Protein AF-A0AAV4D008-F1 (afdb_monomer_lite)

Radius of gyration: 33.1 Å; chains: 1; bounding box: 74×32×80 Å

Secondary structure (DSSP, 8-state):
-HHHHHHHHHHHHHHHHS-HHHHHHHHHHHHHHHHHHHHHHHHHHHHHHHHHHHHHHHHHHH-HHHHHHHHHS----S---S-HHHHHHHHHHHH--TTTTSPPPP-TT--PPPPPSSPP--SPP-

Foldseek 3Di:
DVVLVVVLVVLVVCLVVDDPVVNVVSVVVSVVSVVVVVVVVVVVVVVVVVVVVVVLVVVCVVPVVVSVCVVPDDPPPDDDPDDPVVVVVVCCVPPPDPCVVPDDPDPPPDDDDDDPPDPDDPDDDD

Structure (mmCIF, N/CA/C/O backbone):
data_AF-A0AAV4D008-F1
#
_entry.id   AF-A0AAV4D008-F1
#
loop_
_atom_site.group_PDB
_atom_site.id
_atom_site.type_symbol
_atom_site.label_atom_id
_atom_site.label_alt_id
_atom_site.label_comp_id
_atom_site.label_asym_id
_atom_site.label_entity_id
_atom_site.label_seq_id
_atom_site.pdbx_PDB_ins_code
_atom_site.Cartn_x
_atom_site.Cartn_y
_atom_site.Cartn_z
_atom_site.occupancy
_atom_site.B_iso_or_equiv
_atom_site.auth_seq_id
_atom_site.auth_comp_id
_atom_site.auth_asym_id
_atom_site.auth_atom_id
_atom_site.pdbx_PDB_model_num
ATOM 1 N N . MET A 1 1 ? 15.152 -6.439 -13.411 1.00 71.44 1 MET A N 1
ATOM 2 C CA . MET A 1 1 ? 14.769 -5.010 -13.509 1.00 71.44 1 MET A CA 1
ATOM 3 C C . MET A 1 1 ? 15.959 -4.083 -13.745 1.00 71.44 1 MET A C 1
ATOM 5 O O . MET A 1 1 ? 15.874 -3.201 -14.598 1.00 71.44 1 MET A O 1
ATOM 9 N N . ASP A 1 2 ? 17.084 -4.296 -13.058 1.00 81.94 2 ASP A N 1
ATOM 10 C CA . ASP A 1 2 ? 18.222 -3.361 -13.081 1.00 81.94 2 ASP A CA 1
ATOM 11 C C . ASP A 1 2 ? 18.924 -3.233 -14.433 1.00 81.94 2 ASP A C 1
ATOM 13 O O . ASP A 1 2 ? 19.395 -2.154 -14.791 1.00 81.94 2 ASP A O 1
ATOM 17 N N . THR A 1 3 ? 18.945 -4.301 -15.230 1.00 87.88 3 THR A N 1
ATOM 18 C CA . THR A 1 3 ? 19.497 -4.292 -16.592 1.00 87.88 3 THR A CA 1
ATOM 19 C C . THR A 1 3 ? 18.727 -3.340 -17.515 1.00 87.88 3 THR A C 1
ATOM 21 O O . THR A 1 3 ? 19.339 -2.492 -18.163 1.00 87.88 3 THR A O 1
ATOM 24 N N . LEU A 1 4 ? 17.388 -3.380 -17.492 1.00 87.94 4 LEU A N 1
ATOM 25 C CA . LEU A 1 4 ? 16.522 -2.470 -18.259 1.00 87.94 4 LEU A CA 1
ATOM 26 C C . LEU A 1 4 ? 16.659 -1.013 -17.795 1.00 87.94 4 LEU A C 1
ATOM 28 O O . LEU A 1 4 ? 16.655 -0.092 -18.613 1.00 87.94 4 LEU A O 1
ATOM 32 N N . LEU A 1 5 ? 16.813 -0.784 -16.486 1.00 89.12 5 LEU A N 1
ATOM 33 C CA . LEU A 1 5 ? 17.061 0.552 -15.936 1.00 89.12 5 LEU A CA 1
ATOM 34 C C . LEU A 1 5 ? 18.399 1.121 -16.412 1.00 89.12 5 LEU A C 1
ATOM 36 O O . LEU A 1 5 ? 18.448 2.276 -16.847 1.00 89.12 5 LEU A O 1
ATOM 40 N N . LYS A 1 6 ? 19.467 0.317 -16.367 1.00 93.25 6 LYS A N 1
ATOM 41 C CA . LYS A 1 6 ? 20.801 0.689 -16.857 1.00 93.25 6 LYS A CA 1
ATOM 42 C C . LYS A 1 6 ? 20.771 0.995 -18.359 1.00 93.25 6 LYS A C 1
ATOM 44 O O . LYS A 1 6 ? 21.237 2.061 -18.759 1.00 93.25 6 LYS A O 1
ATOM 49 N N . GLN A 1 7 ? 20.141 0.140 -19.167 1.00 91.75 7 GLN A N 1
ATOM 50 C CA . GLN A 1 7 ? 19.982 0.340 -20.615 1.00 91.75 7 GLN A CA 1
ATOM 51 C C . GLN A 1 7 ? 19.196 1.617 -20.942 1.00 91.75 7 GLN A C 1
ATOM 53 O O . GLN A 1 7 ? 19.671 2.453 -21.708 1.00 91.75 7 GLN A O 1
ATOM 58 N N . LYS A 1 8 ? 18.045 1.841 -20.293 1.00 92.94 8 LYS A N 1
ATOM 59 C CA . LYS A 1 8 ? 17.233 3.058 -20.473 1.00 92.94 8 LYS A CA 1
ATOM 60 C C . LYS A 1 8 ? 18.002 4.330 -20.100 1.00 92.94 8 LYS A C 1
ATOM 62 O O . LYS A 1 8 ? 17.870 5.351 -20.774 1.00 92.94 8 LYS A O 1
ATOM 67 N N . ARG A 1 9 ? 18.787 4.296 -19.014 1.00 92.94 9 ARG A N 1
ATOM 68 C CA . ARG A 1 9 ? 19.633 5.423 -18.580 1.00 92.94 9 ARG A CA 1
ATOM 69 C C . ARG A 1 9 ? 20.765 5.688 -19.575 1.00 92.94 9 ARG A C 1
ATOM 71 O O . ARG A 1 9 ? 20.998 6.850 -19.890 1.00 92.94 9 ARG A O 1
ATOM 78 N N . LYS A 1 10 ? 21.424 4.641 -20.085 1.00 93.50 10 LYS A N 1
ATOM 79 C CA . LYS A 1 10 ? 22.483 4.748 -21.103 1.00 93.50 10 LYS A CA 1
ATOM 80 C C . LYS A 1 10 ? 21.947 5.357 -22.401 1.00 93.50 10 LYS A C 1
ATOM 82 O O . LYS A 1 10 ? 22.496 6.352 -22.857 1.00 93.50 10 LYS A O 1
ATOM 87 N N . LEU A 1 11 ? 20.815 4.863 -22.904 1.00 91.44 11 LEU A N 1
ATOM 88 C CA . LEU A 1 11 ? 20.145 5.414 -24.090 1.00 91.44 11 LEU A CA 1
ATOM 89 C C . LEU A 1 11 ? 19.725 6.871 -23.902 1.00 91.44 11 LEU A C 1
ATOM 91 O O . LEU A 1 11 ? 19.939 7.689 -24.784 1.00 91.44 11 LEU A O 1
ATOM 95 N N . LYS A 1 12 ? 19.207 7.238 -22.722 1.00 91.62 12 LYS A N 1
ATOM 96 C CA . LYS A 1 12 ? 18.878 8.642 -22.427 1.00 91.62 12 LYS A CA 1
ATOM 97 C C . LYS A 1 12 ? 20.112 9.552 -22.465 1.00 91.62 12 LYS A C 1
ATOM 99 O O . LYS A 1 12 ? 19.973 10.720 -22.800 1.00 91.62 12 LYS A O 1
ATOM 104 N N . LYS A 1 13 ? 21.293 9.046 -22.091 1.00 92.88 13 LYS A N 1
ATOM 105 C CA . LYS A 1 13 ? 22.553 9.791 -22.218 1.00 92.88 13 LYS A CA 1
ATOM 106 C C . LYS A 1 13 ? 22.974 9.907 -23.684 1.00 92.88 13 LYS A C 1
ATOM 108 O O . LYS A 1 13 ? 23.288 11.006 -24.102 1.00 92.88 13 LYS A O 1
ATOM 113 N N . GLN A 1 14 ? 22.896 8.819 -24.452 1.00 90.38 14 GLN A N 1
ATOM 114 C CA . GLN A 1 14 ? 23.239 8.803 -25.881 1.00 90.38 14 GLN A CA 1
ATOM 115 C C . GLN A 1 14 ? 22.346 9.731 -26.714 1.00 90.38 14 GLN A C 1
ATOM 117 O O . GLN A 1 14 ? 22.853 10.457 -27.552 1.00 90.38 14 GLN A O 1
ATOM 122 N N . ILE A 1 15 ? 21.041 9.795 -26.424 1.00 91.62 15 ILE A N 1
ATOM 123 C CA . ILE A 1 15 ? 20.111 10.725 -27.093 1.00 91.62 15 ILE A CA 1
ATOM 124 C C . ILE A 1 15 ? 20.535 12.191 -26.913 1.00 91.62 15 ILE A C 1
ATOM 126 O O . ILE A 1 15 ? 20.281 13.003 -27.790 1.00 91.62 15 ILE A O 1
ATOM 130 N N . LYS A 1 16 ? 21.172 12.547 -25.788 1.00 89.56 16 LYS A N 1
ATOM 131 C CA . LYS A 1 16 ? 21.612 13.929 -25.539 1.00 89.56 16 LYS A CA 1
ATOM 132 C C . LYS A 1 16 ? 22.836 14.336 -26.360 1.00 89.56 16 LYS A C 1
ATOM 134 O O . LYS A 1 16 ? 23.059 15.528 -26.514 1.00 89.56 16 LYS A O 1
ATOM 139 N N . THR A 1 17 ? 23.636 13.372 -26.807 1.00 91.06 17 THR A N 1
ATOM 140 C CA . THR A 1 17 ? 24.884 13.601 -27.549 1.00 91.06 17 THR A CA 1
ATOM 141 C C . THR A 1 17 ? 24.793 13.233 -29.030 1.00 91.06 17 THR A C 1
ATOM 143 O O . THR A 1 17 ? 25.723 13.535 -29.767 1.00 91.06 17 THR A O 1
ATOM 146 N N . ALA A 1 18 ? 23.720 12.569 -29.462 1.00 85.06 18 ALA A N 1
ATOM 147 C CA . ALA A 1 18 ? 23.552 12.092 -30.833 1.00 85.06 18 ALA A CA 1
ATOM 148 C C . ALA A 1 18 ? 23.126 13.203 -31.810 1.00 85.06 18 ALA A C 1
ATOM 150 O O . ALA A 1 18 ? 22.518 14.199 -31.412 1.00 85.06 18 ALA A O 1
ATOM 151 N N . CYS A 1 19 ? 23.415 12.997 -33.098 1.00 83.25 19 CYS A N 1
ATOM 152 C CA . CYS A 1 19 ? 22.996 13.894 -34.177 1.00 83.25 19 CYS A CA 1
ATOM 153 C C . CYS A 1 19 ? 21.474 13.815 -34.419 1.00 83.25 19 CYS A C 1
ATOM 155 O O . CYS A 1 19 ? 20.838 12.812 -34.092 1.00 83.25 19 CYS A O 1
ATOM 157 N N . SER A 1 20 ? 20.886 14.857 -35.019 1.00 79.19 20 SER A N 1
ATOM 158 C CA . SER A 1 20 ? 19.434 15.000 -35.236 1.00 79.19 20 SER A CA 1
ATOM 159 C C . SER A 1 20 ? 18.782 13.753 -35.857 1.00 79.19 20 SER A C 1
ATOM 161 O O . SER A 1 20 ? 17.756 13.281 -35.369 1.00 79.19 20 SER A O 1
ATOM 163 N N . GLU A 1 21 ? 19.413 13.141 -36.859 1.00 78.88 21 GLU A N 1
ATOM 164 C CA . GLU A 1 21 ? 18.881 11.956 -37.547 1.00 78.88 21 GLU A CA 1
ATOM 165 C C . GLU A 1 21 ? 18.899 10.694 -36.667 1.00 78.88 21 GLU A C 1
ATOM 167 O O . GLU A 1 21 ? 17.910 9.962 -36.583 1.00 78.88 21 GLU A O 1
ATOM 172 N N . GLU A 1 22 ? 19.983 10.476 -35.921 1.00 85.44 22 GLU A N 1
ATOM 173 C CA . GLU A 1 22 ? 20.141 9.336 -35.010 1.00 85.44 22 GLU A CA 1
ATOM 174 C C . GLU A 1 22 ? 19.229 9.446 -33.780 1.00 85.44 22 GLU A C 1
ATOM 176 O O . GLU A 1 22 ? 18.772 8.434 -33.233 1.00 85.44 22 GLU A O 1
ATOM 181 N N . THR A 1 23 ? 18.921 10.674 -33.343 1.00 88.62 23 THR A N 1
ATOM 182 C CA . THR A 1 23 ? 18.082 10.910 -32.159 1.00 88.62 23 THR A CA 1
ATOM 183 C C . THR A 1 23 ? 16.697 10.290 -32.307 1.00 88.62 23 THR A C 1
ATOM 185 O O . THR A 1 23 ? 16.186 9.703 -31.349 1.00 88.62 23 THR A O 1
ATOM 188 N N . ASN A 1 24 ? 16.114 10.341 -33.508 1.00 89.12 24 ASN A N 1
ATOM 189 C CA . ASN A 1 24 ? 14.796 9.781 -33.787 1.00 89.12 24 ASN A CA 1
ATOM 190 C C . ASN A 1 24 ? 14.786 8.257 -33.601 1.00 89.12 24 ASN A C 1
ATOM 192 O O . ASN A 1 24 ? 13.919 7.727 -32.900 1.00 89.12 24 ASN A O 1
ATOM 196 N N . GLY A 1 25 ? 15.791 7.555 -34.133 1.00 90.00 25 GLY A N 1
ATOM 197 C CA . GLY A 1 25 ? 15.944 6.108 -33.950 1.00 90.00 25 GLY A CA 1
ATOM 198 C C . GLY A 1 25 ? 16.167 5.726 -32.484 1.00 90.00 25 GLY A C 1
ATOM 199 O O . GLY A 1 25 ? 15.496 4.838 -31.945 1.00 90.00 25 GLY A O 1
ATOM 200 N N . LEU A 1 26 ? 17.042 6.456 -31.786 1.00 92.50 26 LEU A N 1
ATOM 201 C CA . LEU A 1 26 ? 17.312 6.229 -30.363 1.00 92.50 26 LEU A CA 1
ATOM 202 C C . LEU A 1 26 ? 16.077 6.485 -29.483 1.00 92.50 26 LEU A C 1
ATOM 204 O O . LEU A 1 26 ? 15.852 5.762 -28.506 1.00 92.50 26 LEU A O 1
ATOM 208 N N . LEU A 1 27 ? 15.243 7.473 -29.825 1.00 92.56 27 LEU A N 1
ATOM 209 C CA . LEU A 1 27 ? 13.988 7.762 -29.127 1.00 92.56 27 LEU A CA 1
ATOM 210 C C . LEU A 1 27 ? 12.980 6.618 -29.253 1.00 92.56 27 LEU A C 1
ATOM 212 O O . LEU A 1 27 ? 12.322 6.287 -28.261 1.00 92.56 27 LEU A O 1
ATOM 216 N N . VAL A 1 28 ? 12.866 5.992 -30.428 1.00 94.38 28 VAL A N 1
ATOM 217 C CA . VAL A 1 28 ? 11.989 4.826 -30.635 1.00 94.38 28 VAL A CA 1
ATOM 218 C C . VAL A 1 28 ? 12.413 3.675 -29.722 1.00 94.38 28 VAL A C 1
ATOM 220 O O . VAL A 1 28 ? 11.595 3.166 -28.949 1.00 94.38 28 VAL A O 1
ATOM 223 N N . ILE A 1 29 ? 13.704 3.334 -29.718 1.00 94.44 29 ILE A N 1
ATOM 224 C CA . ILE A 1 29 ? 14.260 2.266 -28.871 1.00 94.44 29 ILE A CA 1
ATOM 225 C C . ILE A 1 29 ? 14.056 2.594 -27.384 1.00 94.44 29 ILE A C 1
ATOM 227 O O . ILE A 1 29 ? 13.639 1.750 -26.582 1.00 94.44 29 ILE A O 1
ATOM 231 N N . TRP A 1 30 ? 14.292 3.847 -26.991 1.00 94.25 30 TRP A N 1
ATOM 232 C CA . TRP A 1 30 ? 14.090 4.288 -25.615 1.00 94.25 30 TRP A CA 1
ATOM 233 C C . TRP A 1 30 ? 12.625 4.185 -25.173 1.00 94.25 30 TRP A C 1
ATOM 235 O O . TRP A 1 30 ? 12.353 3.744 -24.050 1.00 94.25 30 TRP A O 1
ATOM 245 N N . ARG A 1 31 ? 11.670 4.549 -26.040 1.00 95.06 31 ARG A N 1
ATOM 246 C CA . ARG A 1 31 ? 10.228 4.420 -25.767 1.00 95.06 31 ARG A CA 1
ATOM 247 C C . ARG A 1 31 ? 9.827 2.960 -25.579 1.00 95.06 31 ARG A C 1
ATOM 249 O O . ARG A 1 31 ? 9.130 2.663 -24.608 1.00 95.06 31 ARG A O 1
ATOM 256 N N . GLN A 1 32 ? 10.315 2.052 -26.423 1.00 95.25 32 GLN A N 1
ATOM 257 C CA . GLN A 1 32 ? 10.066 0.612 -26.286 1.00 95.25 32 GLN A CA 1
ATOM 258 C C . GLN A 1 32 ? 10.590 0.071 -24.947 1.00 95.25 32 GLN A C 1
ATOM 260 O O . GLN A 1 32 ? 9.856 -0.581 -24.199 1.00 95.25 32 GLN A O 1
ATOM 265 N N . LEU A 1 33 ? 11.828 0.414 -24.574 1.00 94.31 33 LEU A N 1
ATOM 266 C CA . LEU A 1 33 ? 12.399 0.022 -23.280 1.00 94.31 33 LEU A CA 1
ATOM 267 C C . LEU A 1 33 ? 11.636 0.622 -22.094 1.00 94.31 33 LEU A C 1
ATOM 269 O O . LEU A 1 33 ? 11.423 -0.056 -21.086 1.00 94.31 33 LEU A O 1
ATOM 273 N N . LYS A 1 34 ? 11.194 1.882 -22.198 1.00 94.31 34 LYS A N 1
ATOM 274 C CA . LYS A 1 34 ? 10.354 2.529 -21.180 1.00 94.31 34 LYS A CA 1
ATOM 275 C C . LYS A 1 34 ? 9.024 1.792 -21.017 1.00 94.31 34 LYS A C 1
ATOM 277 O O . LYS A 1 34 ? 8.626 1.551 -19.876 1.00 94.31 34 LYS A O 1
ATOM 282 N N . ALA A 1 35 ? 8.365 1.431 -22.116 1.00 95.50 35 ALA A N 1
ATOM 283 C CA . ALA A 1 35 ? 7.103 0.699 -22.099 1.00 95.50 35 ALA A CA 1
ATOM 284 C C . ALA A 1 35 ? 7.270 -0.676 -21.439 1.00 95.50 35 ALA A C 1
ATOM 286 O O . ALA A 1 35 ? 6.539 -0.993 -20.500 1.00 95.50 35 ALA A O 1
ATOM 287 N N . ARG A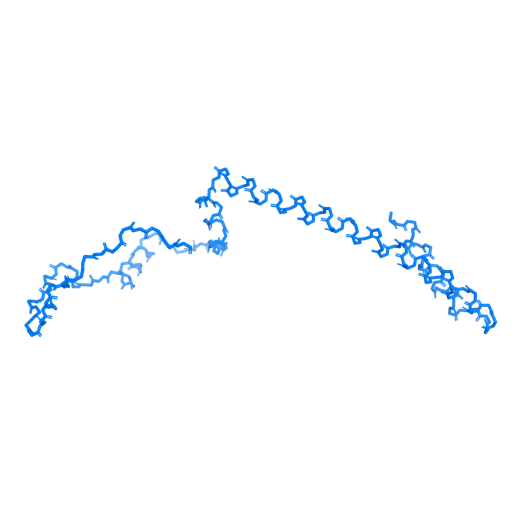 1 36 ? 8.301 -1.437 -21.834 1.00 94.81 36 ARG A N 1
ATOM 288 C CA . ARG A 1 36 ? 8.621 -2.747 -21.243 1.00 94.81 36 ARG A CA 1
ATOM 289 C C . ARG A 1 36 ? 8.901 -2.651 -19.744 1.00 94.81 36 ARG A C 1
ATOM 291 O O . ARG A 1 36 ? 8.335 -3.409 -18.962 1.00 94.81 36 ARG A O 1
ATOM 298 N N . HIS A 1 37 ? 9.727 -1.689 -19.331 1.00 94.69 37 HIS A N 1
ATOM 299 C CA . HIS A 1 37 ?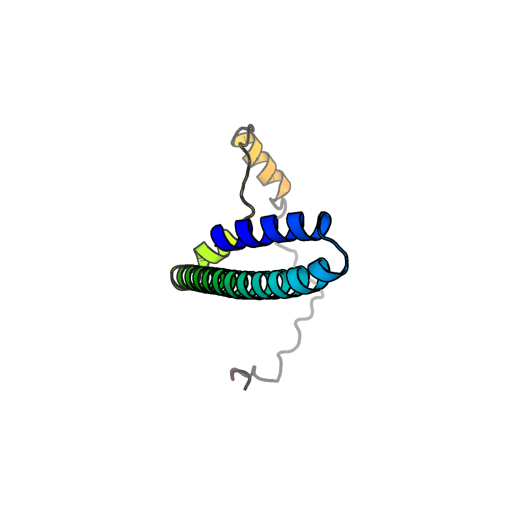 10.003 -1.447 -17.916 1.00 94.69 37 HIS A CA 1
ATOM 300 C C . HIS A 1 37 ? 8.724 -1.090 -17.144 1.00 94.69 37 HIS A C 1
ATOM 302 O O . HIS A 1 37 ? 8.474 -1.639 -16.078 1.00 94.69 37 HIS A O 1
ATOM 308 N N . SER A 1 38 ? 7.902 -0.178 -17.671 1.00 94.19 38 SER A N 1
ATOM 309 C CA . SER A 1 38 ? 6.654 0.239 -17.022 1.00 94.19 38 SER A CA 1
ATOM 310 C C . SER A 1 38 ? 5.655 -0.910 -16.886 1.00 94.19 38 SER A C 1
ATOM 312 O O . SER A 1 38 ? 5.027 -1.044 -15.837 1.00 94.19 38 SER A O 1
ATOM 314 N N . ALA A 1 39 ? 5.509 -1.748 -17.914 1.00 95.75 39 ALA A N 1
ATOM 315 C CA . ALA A 1 39 ? 4.662 -2.934 -17.856 1.00 95.75 39 ALA A CA 1
ATOM 316 C C . ALA A 1 39 ? 5.122 -3.890 -16.745 1.00 95.75 39 ALA A C 1
ATOM 318 O O . ALA A 1 39 ? 4.307 -4.304 -15.922 1.00 95.75 39 ALA A O 1
ATOM 319 N N . LEU A 1 40 ? 6.430 -4.158 -16.660 1.00 95.12 40 LEU A N 1
ATOM 320 C CA . LEU A 1 40 ? 6.975 -5.051 -15.639 1.00 95.12 40 LEU A CA 1
ATOM 321 C C . LEU A 1 40 ? 6.825 -4.471 -14.225 1.00 95.12 40 LEU A C 1
ATOM 323 O O . LEU A 1 40 ? 6.348 -5.167 -13.335 1.00 95.12 40 LEU A O 1
ATOM 327 N N . SER A 1 41 ? 7.128 -3.181 -14.027 1.00 93.12 41 SER A N 1
ATOM 328 C CA . SER A 1 41 ? 6.932 -2.511 -12.732 1.00 93.12 41 SER A CA 1
ATOM 329 C C . SER A 1 41 ? 5.476 -2.565 -12.283 1.00 93.12 41 SER A C 1
ATOM 331 O O . SER A 1 41 ? 5.202 -2.854 -11.124 1.00 93.12 41 SER A O 1
ATOM 333 N N . ARG A 1 42 ? 4.527 -2.304 -13.193 1.00 96.62 42 ARG A N 1
ATOM 334 C CA . ARG A 1 42 ? 3.095 -2.370 -12.873 1.00 96.62 42 ARG A CA 1
ATOM 335 C C . ARG A 1 42 ? 2.679 -3.780 -12.471 1.00 96.62 42 ARG A C 1
ATOM 337 O O . ARG A 1 42 ? 1.976 -3.925 -11.476 1.00 96.62 42 ARG A O 1
ATOM 344 N N . ALA A 1 43 ? 3.142 -4.800 -13.191 1.00 97.00 43 ALA A N 1
ATOM 345 C CA . ALA A 1 43 ? 2.864 -6.193 -12.856 1.00 97.00 43 ALA A CA 1
ATOM 346 C C . ALA A 1 43 ? 3.432 -6.578 -11.477 1.00 97.00 43 ALA A C 1
ATOM 348 O O . ALA A 1 43 ? 2.732 -7.186 -10.669 1.00 97.00 43 ALA A O 1
ATOM 349 N N . GLU A 1 44 ? 4.668 -6.181 -11.168 1.00 96.31 44 GLU A N 1
ATOM 350 C CA . GLU A 1 44 ? 5.283 -6.411 -9.855 1.00 96.31 44 GLU A CA 1
ATOM 351 C C . GLU A 1 44 ? 4.531 -5.688 -8.730 1.00 96.31 44 GLU A C 1
ATOM 353 O O . GLU A 1 44 ? 4.208 -6.297 -7.708 1.00 96.31 44 GLU A O 1
ATOM 358 N N . SER A 1 45 ? 4.205 -4.407 -8.915 1.00 96.31 45 SER A N 1
ATOM 359 C CA . SER A 1 45 ? 3.432 -3.628 -7.945 1.00 96.31 45 SER A CA 1
ATOM 360 C C . SER A 1 45 ? 2.037 -4.206 -7.727 1.00 96.31 45 SER A C 1
ATOM 362 O O . SER A 1 45 ? 1.588 -4.280 -6.584 1.00 96.31 45 SER A O 1
ATOM 364 N N . ALA A 1 46 ? 1.369 -4.666 -8.788 1.00 97.69 46 ALA A N 1
ATOM 365 C CA . ALA A 1 46 ? 0.080 -5.341 -8.683 1.00 97.69 46 ALA A CA 1
ATOM 366 C C . ALA A 1 46 ? 0.201 -6.620 -7.846 1.00 97.69 46 ALA A C 1
ATOM 368 O O . ALA A 1 46 ? -0.543 -6.786 -6.882 1.00 97.69 46 ALA A O 1
ATOM 369 N N . ARG A 1 47 ? 1.192 -7.479 -8.128 1.00 97.44 47 ARG A N 1
ATOM 370 C CA . ARG A 1 47 ? 1.454 -8.696 -7.336 1.00 97.44 47 ARG A CA 1
ATOM 371 C C . ARG A 1 47 ? 1.706 -8.379 -5.863 1.00 97.44 47 ARG A C 1
ATOM 373 O O . ARG A 1 47 ? 1.108 -9.009 -4.993 1.00 97.44 47 ARG A O 1
ATOM 380 N N . LYS A 1 48 ? 2.534 -7.369 -5.571 1.00 97.50 48 LYS A N 1
ATOM 381 C CA . LYS A 1 48 ? 2.790 -6.909 -4.195 1.00 97.50 48 LYS A CA 1
ATOM 382 C C . LYS A 1 48 ? 1.508 -6.429 -3.516 1.00 97.50 48 LYS A C 1
ATOM 384 O O . LYS A 1 48 ? 1.235 -6.842 -2.393 1.00 97.50 48 LYS A O 1
ATOM 389 N N . LYS A 1 49 ? 0.693 -5.622 -4.201 1.00 97.62 49 LYS A N 1
ATOM 390 C CA . LYS A 1 49 ? -0.586 -5.121 -3.678 1.00 97.62 49 LYS A CA 1
ATOM 391 C C . LYS A 1 49 ? -1.573 -6.259 -3.405 1.00 97.62 49 LYS A C 1
ATOM 393 O O . LYS A 1 49 ? -2.197 -6.266 -2.349 1.00 97.62 49 LYS A O 1
ATOM 398 N N . HIS A 1 50 ? -1.681 -7.236 -4.307 1.00 97.88 50 HIS A N 1
ATOM 399 C CA . HIS A 1 50 ? -2.520 -8.421 -4.105 1.00 97.88 50 HIS A CA 1
ATOM 400 C C . HIS A 1 50 ? -2.052 -9.255 -2.911 1.00 97.88 50 HIS A C 1
ATOM 402 O O . HIS A 1 50 ? -2.870 -9.610 -2.068 1.00 97.88 50 HIS A O 1
ATOM 408 N N . SER A 1 51 ? -0.745 -9.505 -2.789 1.00 98.00 51 SER A N 1
ATOM 409 C CA . SER A 1 51 ? -0.183 -10.223 -1.641 1.00 98.00 51 SER A CA 1
ATOM 410 C C . SER A 1 51 ? -0.440 -9.486 -0.324 1.00 98.00 51 SER A C 1
ATOM 412 O O . SER A 1 51 ? -0.899 -10.095 0.636 1.00 98.00 51 SER A O 1
ATOM 414 N N . GLN A 1 52 ? -0.224 -8.169 -0.280 1.00 96.94 52 GLN A N 1
ATOM 415 C CA . GLN A 1 52 ? -0.507 -7.359 0.909 1.00 96.94 52 GLN A CA 1
ATOM 416 C C . GLN A 1 52 ? -1.994 -7.347 1.264 1.00 96.94 52 GLN A C 1
ATOM 418 O O . GLN A 1 52 ? -2.334 -7.448 2.439 1.00 96.94 52 GLN A O 1
ATOM 423 N N . LYS A 1 53 ? -2.882 -7.243 0.267 1.00 97.12 53 LYS A N 1
ATOM 424 C CA . LYS A 1 53 ? -4.330 -7.323 0.484 1.00 97.12 53 LYS A CA 1
ATOM 425 C C . LYS A 1 53 ? -4.707 -8.672 1.091 1.00 97.12 53 LYS A C 1
ATOM 427 O O . LYS A 1 53 ? -5.397 -8.685 2.101 1.00 97.12 53 LYS A O 1
ATOM 432 N N . ARG A 1 54 ? -4.209 -9.771 0.516 1.00 97.38 54 ARG A N 1
ATOM 433 C CA . ARG A 1 54 ? -4.462 -11.126 1.015 1.00 97.38 54 ARG A CA 1
ATOM 434 C C . ARG A 1 54 ? -3.984 -11.288 2.458 1.00 97.38 54 ARG A C 1
ATOM 436 O O . ARG A 1 54 ? -4.774 -11.694 3.294 1.00 97.38 54 ARG A O 1
ATOM 443 N N . LYS A 1 55 ? -2.757 -10.860 2.772 1.00 96.25 55 LYS A N 1
ATOM 444 C CA . LYS A 1 55 ? -2.233 -10.879 4.149 1.00 96.25 55 LYS A CA 1
ATOM 445 C C . LYS A 1 55 ? -3.109 -10.083 5.116 1.00 96.25 55 LYS A C 1
ATOM 447 O O . LYS A 1 55 ? -3.429 -10.570 6.186 1.00 96.25 55 LYS A O 1
ATOM 452 N N . LYS A 1 56 ? -3.535 -8.872 4.737 1.00 94.56 56 LYS A N 1
ATOM 453 C CA . LYS A 1 56 ? -4.439 -8.058 5.569 1.00 94.56 56 LYS A CA 1
ATOM 454 C C . LYS A 1 56 ? -5.787 -8.743 5.796 1.00 94.56 56 LYS A C 1
ATOM 456 O O . LYS A 1 56 ? -6.304 -8.683 6.902 1.00 94.56 56 LYS A O 1
ATOM 461 N N . GLN A 1 57 ? -6.340 -9.385 4.767 1.00 96.38 57 GLN A N 1
ATOM 462 C CA . GLN A 1 57 ? -7.577 -10.158 4.884 1.00 96.38 57 GLN A CA 1
ATOM 463 C C . GLN A 1 57 ? -7.396 -11.367 5.804 1.00 96.38 57 GLN A C 1
ATOM 465 O O . GLN A 1 57 ? -8.228 -11.575 6.674 1.00 96.38 57 GLN A O 1
ATOM 470 N N . GLU A 1 58 ? -6.303 -12.116 5.658 1.00 96.94 58 GLU A N 1
ATOM 471 C CA . GLU A 1 58 ? -5.965 -13.245 6.534 1.00 96.94 58 GLU A CA 1
ATOM 472 C C . GLU A 1 58 ? -5.810 -12.789 7.995 1.00 96.94 58 GLU A C 1
ATOM 474 O O . GLU A 1 58 ? -6.387 -13.410 8.881 1.00 96.94 58 GLU A O 1
ATOM 479 N N . CYS A 1 59 ? -5.128 -11.665 8.252 1.00 95.31 59 CYS A N 1
ATOM 480 C CA . CYS A 1 59 ? -5.027 -11.090 9.598 1.00 95.31 59 CYS A CA 1
ATOM 481 C C . CYS A 1 59 ? -6.394 -10.690 10.172 1.00 95.31 59 CYS A C 1
ATOM 483 O O . CYS A 1 59 ? -6.663 -10.963 11.335 1.00 95.31 59 CYS A O 1
ATOM 485 N N . PHE A 1 60 ? -7.253 -10.057 9.369 1.00 95.88 60 PHE A N 1
ATOM 486 C CA . PHE A 1 60 ? -8.589 -9.656 9.812 1.00 95.88 60 PHE A CA 1
ATOM 487 C C . PHE A 1 60 ? -9.503 -10.855 10.088 1.00 95.88 60 PHE A C 1
ATOM 489 O O . PHE A 1 60 ? -10.235 -10.844 11.069 1.00 95.88 60 PHE A O 1
ATOM 496 N N . ILE A 1 61 ? -9.471 -11.883 9.235 1.00 96.31 61 ILE A N 1
ATOM 497 C CA . ILE A 1 61 ? -10.286 -13.093 9.412 1.00 96.31 61 ILE A CA 1
ATOM 498 C C . ILE A 1 61 ? -9.799 -13.903 10.622 1.00 96.31 61 ILE A C 1
ATOM 500 O O . ILE A 1 61 ? -10.624 -14.469 11.331 1.00 96.31 61 ILE A O 1
ATOM 504 N N . GLY A 1 62 ? -8.483 -13.958 10.858 1.00 96.69 62 GLY A N 1
ATOM 505 C CA . GLY A 1 62 ? -7.903 -14.672 11.996 1.00 96.69 62 GLY A CA 1
ATOM 506 C C . GLY A 1 62 ? -8.240 -14.035 13.346 1.00 96.69 62 GLY A C 1
ATOM 507 O O . GLY A 1 62 ? -8.674 -14.738 14.252 1.00 96.69 62 GLY A O 1
ATOM 508 N N . ASP A 1 63 ? -8.066 -12.716 13.473 1.00 95.38 63 ASP A N 1
ATOM 509 C CA . ASP A 1 63 ? -8.471 -11.960 14.664 1.00 95.38 63 ASP A CA 1
ATOM 510 C C . ASP A 1 63 ? -8.958 -10.548 14.276 1.00 95.38 63 ASP A C 1
ATOM 512 O O . ASP A 1 63 ? -8.155 -9.613 14.122 1.00 95.38 63 ASP A O 1
ATOM 516 N N . PRO A 1 64 ? -10.281 -10.354 14.123 1.00 95.62 64 PRO A N 1
ATOM 517 C CA . PRO A 1 64 ? -10.832 -9.076 13.688 1.00 95.62 64 PRO A CA 1
ATOM 518 C C . PRO A 1 64 ? -10.658 -7.979 14.742 1.00 95.62 64 PRO A C 1
ATOM 520 O O . PRO A 1 64 ? -10.495 -6.810 14.382 1.00 95.62 64 PRO A O 1
ATOM 523 N N . PHE A 1 65 ? -10.652 -8.327 16.032 1.00 92.88 65 PHE A N 1
ATOM 524 C CA . PHE A 1 65 ? -10.536 -7.355 17.118 1.00 92.88 65 PHE A CA 1
ATOM 525 C C . PHE A 1 65 ? -9.103 -6.860 17.264 1.00 92.88 65 PHE A C 1
ATOM 527 O O . PHE A 1 65 ? -8.885 -5.653 17.382 1.00 92.88 65 PHE A O 1
ATOM 534 N N . GLN A 1 66 ? -8.115 -7.754 17.197 1.00 91.31 66 GLN A N 1
ATOM 535 C CA . GLN A 1 66 ? -6.709 -7.357 17.182 1.00 91.31 66 GLN A CA 1
ATOM 536 C C . GLN A 1 66 ? -6.381 -6.544 15.926 1.00 91.31 66 GLN A C 1
ATOM 538 O O . GLN A 1 66 ? -5.692 -5.526 16.026 1.00 91.31 66 GLN A O 1
ATOM 543 N N . PHE A 1 67 ? -6.906 -6.935 14.762 1.00 92.50 67 PHE A N 1
ATOM 544 C CA . PHE A 1 67 ? -6.733 -6.173 13.526 1.00 92.50 67 PHE A CA 1
ATOM 545 C C . PHE A 1 67 ? -7.338 -4.768 13.631 1.00 92.50 67 PHE A C 1
ATOM 547 O O . PHE A 1 67 ? -6.672 -3.784 13.307 1.00 92.50 67 PHE A O 1
ATOM 554 N N . ALA A 1 68 ? -8.575 -4.647 14.125 1.00 91.25 68 ALA A N 1
ATOM 555 C CA . ALA A 1 68 ? -9.219 -3.353 14.349 1.00 91.25 68 ALA A CA 1
ATOM 556 C C . ALA A 1 68 ? -8.444 -2.515 15.375 1.00 91.25 68 ALA A C 1
ATOM 558 O O . ALA A 1 68 ? -8.200 -1.330 15.156 1.00 91.25 68 ALA A O 1
ATOM 559 N N . ARG A 1 69 ? -7.976 -3.138 16.461 1.00 90.06 69 ARG A N 1
ATOM 560 C CA . ARG A 1 69 ? -7.140 -2.482 17.466 1.00 90.06 69 ARG A CA 1
ATOM 561 C C . ARG A 1 69 ? -5.862 -1.921 16.843 1.00 90.06 69 ARG A C 1
ATOM 563 O O . ARG A 1 69 ? -5.539 -0.776 17.118 1.00 90.06 69 ARG A O 1
ATOM 570 N N . GLN A 1 70 ? -5.177 -2.665 15.976 1.00 87.56 70 GLN A N 1
ATOM 571 C CA . GLN A 1 70 ? -4.011 -2.160 15.238 1.00 87.56 70 GLN A CA 1
ATOM 572 C C . GLN A 1 70 ? -4.363 -1.046 14.241 1.00 87.56 70 GLN A C 1
ATOM 574 O O . GLN A 1 70 ? -3.550 -0.152 14.027 1.00 87.56 70 GLN A O 1
ATOM 579 N N . LEU A 1 71 ? -5.545 -1.097 13.619 1.00 88.75 71 LEU A N 1
ATOM 580 C CA . LEU A 1 71 ? -5.984 -0.102 12.638 1.00 88.75 71 LEU A CA 1
ATOM 581 C C . LEU A 1 71 ? -6.298 1.254 13.283 1.00 88.75 71 LEU A C 1
ATOM 583 O O . LEU A 1 71 ? -5.976 2.292 12.708 1.00 88.75 71 LEU A O 1
ATOM 587 N N . PHE A 1 72 ? -6.941 1.237 14.453 1.00 85.56 72 PHE A N 1
ATOM 588 C CA . PHE A 1 72 ? -7.440 2.437 15.127 1.00 85.56 72 PHE A CA 1
ATOM 589 C C . PHE A 1 72 ? -6.550 2.928 16.267 1.00 85.56 72 PHE A C 1
ATOM 591 O O . PHE A 1 72 ? -6.635 4.100 16.633 1.00 85.56 72 PHE A O 1
ATOM 598 N N . GLN A 1 73 ? -5.695 2.079 16.847 1.00 80.25 73 GLN A N 1
ATOM 599 C CA . GLN A 1 73 ? -4.726 2.573 17.818 1.00 80.25 73 GLN A CA 1
ATOM 600 C C . GLN A 1 73 ? -3.684 3.414 17.094 1.00 80.25 73 GLN A C 1
ATOM 602 O O . GLN A 1 73 ? -2.885 2.908 16.308 1.00 80.25 73 GLN A O 1
ATOM 607 N N . GLN A 1 74 ? -3.657 4.707 17.422 1.00 68.69 74 GLN A N 1
ATOM 608 C CA . GLN A 1 74 ? -2.454 5.491 17.202 1.00 68.69 74 GLN A CA 1
ATOM 609 C C . GLN A 1 74 ? -1.294 4.765 17.896 1.00 68.69 74 GLN A C 1
ATOM 611 O O . GLN A 1 74 ? -1.455 4.331 19.045 1.00 68.69 74 GLN A O 1
ATOM 616 N N . PRO A 1 75 ? -0.141 4.595 17.227 1.00 68.50 75 PRO A N 1
ATOM 617 C CA . PRO A 1 75 ? 1.035 4.074 17.896 1.00 68.50 75 PRO A CA 1
ATOM 618 C C . PRO A 1 75 ? 1.302 4.978 19.098 1.00 68.50 75 PRO A C 1
ATOM 620 O O . PRO A 1 75 ? 1.539 6.173 18.937 1.00 68.50 75 PRO A O 1
ATOM 623 N N . LYS A 1 76 ? 1.209 4.420 20.310 1.00 69.38 76 LYS A N 1
ATOM 624 C CA . LYS A 1 76 ? 1.583 5.128 21.534 1.00 69.38 76 LYS A CA 1
ATOM 625 C C . LYS A 1 76 ? 3.101 5.276 21.514 1.00 69.38 76 LYS A C 1
ATOM 627 O O . LYS A 1 76 ? 3.820 4.423 22.020 1.00 69.38 76 LYS A O 1
ATOM 632 N N . SER A 1 77 ? 3.591 6.297 20.823 1.00 67.75 77 SER A N 1
ATOM 633 C CA . SER A 1 77 ? 5.004 6.643 20.803 1.00 67.75 77 SER A CA 1
ATOM 634 C C . SER A 1 77 ? 5.286 7.587 21.963 1.00 67.75 77 SER A C 1
ATOM 636 O O . SER A 1 77 ? 4.736 8.685 22.002 1.00 67.75 77 SER A O 1
ATOM 638 N N . GLY A 1 78 ? 6.137 7.163 22.893 1.00 75.56 78 GLY A N 1
ATOM 639 C CA . GLY A 1 78 ? 6.613 8.001 23.989 1.00 75.56 78 GLY A CA 1
ATOM 640 C C . GLY A 1 78 ? 6.813 7.212 25.275 1.00 75.56 78 GLY A C 1
ATOM 641 O O . GLY A 1 78 ? 6.022 6.330 25.605 1.00 75.56 78 GLY A O 1
ATOM 642 N N . THR A 1 79 ? 7.872 7.551 26.002 1.00 78.56 79 THR A N 1
ATOM 643 C CA . THR A 1 79 ? 8.053 7.129 27.390 1.00 78.56 79 THR A CA 1
ATOM 644 C C . THR A 1 79 ? 7.424 8.203 28.263 1.00 78.56 79 THR A C 1
ATOM 646 O O . THR A 1 79 ? 7.816 9.367 28.183 1.00 78.56 79 THR A O 1
ATOM 649 N N . LEU A 1 80 ? 6.419 7.837 29.056 1.00 81.25 80 LEU A N 1
ATOM 650 C CA . LEU A 1 80 ? 5.848 8.755 30.032 1.00 81.25 80 LEU A CA 1
ATOM 651 C C . LEU A 1 80 ? 6.860 8.900 31.178 1.00 81.25 80 LEU A C 1
ATOM 653 O O . LEU A 1 80 ? 7.206 7.907 31.806 1.00 81.25 80 LEU A O 1
ATOM 657 N N . ILE A 1 81 ? 7.364 10.114 31.403 1.00 88.44 81 ILE A N 1
ATOM 658 C CA . ILE A 1 81 ? 8.330 10.412 32.483 1.00 88.44 81 ILE A CA 1
ATOM 659 C C . ILE A 1 81 ? 7.608 10.598 33.833 1.00 88.44 81 ILE A C 1
ATOM 661 O O . ILE A 1 81 ? 8.235 10.620 34.881 1.00 88.44 81 ILE A O 1
ATOM 665 N N . VAL A 1 82 ? 6.282 10.727 33.800 1.00 88.56 8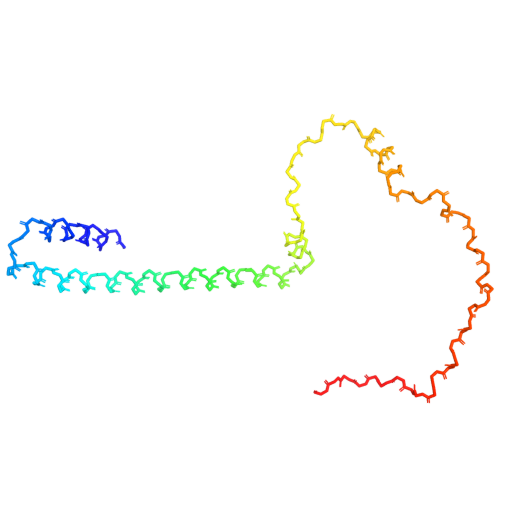2 VAL A N 1
ATOM 666 C CA . VAL A 1 82 ? 5.433 11.023 34.956 1.00 88.56 82 VAL A CA 1
ATOM 667 C C . VAL A 1 82 ? 5.179 9.764 35.785 1.00 88.56 82 VAL A C 1
ATOM 669 O O . VAL A 1 82 ? 4.920 8.693 35.226 1.00 88.56 82 VAL A O 1
ATOM 672 N N . ASP A 1 83 ? 5.196 9.916 37.108 1.00 91.69 83 ASP A N 1
ATOM 673 C CA . ASP A 1 83 ? 4.886 8.842 38.046 1.00 91.69 83 ASP A CA 1
ATOM 674 C C . ASP A 1 83 ? 3.422 8.395 37.945 1.00 91.69 83 ASP A C 1
ATOM 676 O O . ASP A 1 83 ? 2.510 9.149 37.590 1.00 91.69 83 ASP A O 1
ATOM 680 N N . ARG A 1 84 ? 3.173 7.128 38.284 1.00 90.00 84 ARG A N 1
ATOM 681 C CA . ARG A 1 84 ? 1.842 6.517 38.167 1.00 90.00 84 ARG A CA 1
ATOM 682 C C . ARG A 1 84 ? 0.774 7.272 38.962 1.00 90.00 84 ARG A C 1
ATOM 684 O O . ARG A 1 84 ? -0.344 7.424 38.480 1.00 90.00 84 ARG A O 1
ATOM 691 N N . GLU A 1 85 ? 1.112 7.726 40.162 1.00 92.88 85 GLU A N 1
ATOM 692 C CA . GLU A 1 85 ? 0.178 8.414 41.059 1.00 92.88 85 GLU A CA 1
ATOM 693 C C . GLU A 1 85 ? -0.266 9.767 40.485 1.00 92.88 85 GLU A C 1
ATOM 695 O O . GLU A 1 85 ? -1.455 10.101 40.487 1.00 92.88 85 GLU A O 1
ATOM 700 N N . GLU A 1 86 ? 0.671 10.517 39.907 1.00 92.12 86 GLU A N 1
ATOM 701 C CA . GLU A 1 86 ? 0.397 11.794 39.246 1.00 92.12 86 GLU A CA 1
ATOM 702 C C . GLU A 1 86 ? -0.456 11.595 37.979 1.00 92.12 86 GLU A C 1
ATOM 704 O O . GLU A 1 86 ? -1.401 12.345 37.717 1.00 92.12 86 GLU A O 1
ATOM 709 N N . LEU A 1 87 ? -0.217 10.516 37.230 1.00 92.31 87 LEU A N 1
ATOM 710 C CA . LEU A 1 87 ? -1.062 10.159 36.091 1.00 92.31 87 LEU A CA 1
ATOM 711 C C . LEU A 1 87 ? -2.488 9.778 36.521 1.00 92.31 87 LEU A C 1
ATOM 713 O O . LEU A 1 87 ? -3.459 10.229 35.911 1.00 92.31 87 LEU A O 1
ATOM 717 N N . GLU A 1 88 ? -2.636 8.938 37.547 1.00 92.75 88 GLU A N 1
ATOM 718 C CA . GLU A 1 88 ? -3.949 8.486 38.019 1.00 92.75 88 GLU A CA 1
ATOM 719 C C . GLU A 1 88 ? -4.776 9.641 38.595 1.00 92.75 88 GLU A C 1
ATOM 721 O O . GLU A 1 88 ? -5.979 9.724 38.337 1.00 92.75 88 GLU A O 1
ATOM 726 N N . THR A 1 89 ? -4.147 10.567 39.322 1.00 93.25 89 THR A N 1
ATOM 727 C CA . THR A 1 89 ? -4.814 11.781 39.817 1.00 93.25 89 THR A CA 1
ATOM 728 C C . THR A 1 89 ? -5.254 12.692 38.674 1.00 93.25 89 THR A C 1
ATOM 730 O O . THR A 1 89 ? -6.400 13.149 38.676 1.00 93.25 89 THR A O 1
ATOM 733 N N . HIS A 1 90 ? -4.413 12.895 37.654 1.00 92.56 90 HIS A N 1
ATOM 734 C CA . HIS A 1 90 ? -4.794 13.645 36.457 1.00 92.56 90 HIS A CA 1
ATOM 735 C C . HIS A 1 90 ? -5.969 12.989 35.719 1.00 92.56 90 HIS A C 1
ATOM 737 O O . HIS A 1 90 ? -6.941 13.665 35.391 1.00 92.56 90 HIS A O 1
ATOM 743 N N . LEU A 1 91 ? -5.926 11.674 35.489 1.00 92.62 91 LEU A N 1
ATOM 744 C CA . LEU A 1 91 ? -7.011 10.951 34.817 1.00 92.62 91 LEU A CA 1
ATOM 745 C C . LEU A 1 91 ? -8.321 11.038 35.594 1.00 92.62 91 LEU A C 1
ATOM 747 O O . LEU A 1 91 ? -9.364 11.305 34.996 1.00 92.62 91 LEU A O 1
ATOM 751 N N . LYS A 1 92 ? -8.267 10.856 36.919 1.00 89.88 92 LYS A N 1
ATOM 752 C CA . LYS A 1 92 ? -9.441 11.015 37.778 1.00 89.88 92 LYS A CA 1
ATOM 753 C C . LYS A 1 92 ? -10.000 12.428 37.672 1.00 89.88 92 LYS A C 1
ATOM 755 O O . LYS A 1 92 ? -11.199 12.567 37.486 1.00 89.88 92 LYS A O 1
ATOM 760 N N . LYS A 1 93 ? -9.157 13.458 37.716 1.00 90.69 93 LYS A N 1
ATOM 761 C CA . LYS A 1 93 ? -9.593 14.853 37.584 1.00 90.69 93 LYS A CA 1
ATOM 762 C C . LYS A 1 93 ? -10.217 15.157 36.217 1.00 90.69 93 LYS A C 1
ATOM 764 O O . LYS A 1 93 ? -11.198 15.886 36.155 1.00 90.69 93 LYS A O 1
ATOM 769 N N . THR A 1 94 ? -9.635 14.643 35.136 1.00 93.38 94 THR A N 1
ATOM 770 C CA . THR A 1 94 ? -10.033 14.990 33.763 1.00 93.38 94 THR A CA 1
ATOM 771 C C . THR A 1 94 ? -11.265 14.221 33.289 1.00 93.38 94 THR A C 1
ATOM 773 O O . THR A 1 94 ? -12.077 14.777 32.556 1.00 93.38 94 THR A O 1
ATOM 776 N N . TYR A 1 95 ? -11.403 12.949 33.679 1.00 90.62 95 TYR A N 1
ATOM 777 C CA . TYR A 1 95 ? -12.428 12.048 33.135 1.00 90.62 95 TYR A CA 1
ATOM 778 C C . TYR A 1 95 ? -13.408 11.494 34.172 1.00 90.62 95 TYR A C 1
ATOM 780 O O . TYR A 1 95 ? -14.328 10.775 33.784 1.00 90.62 95 TYR A O 1
ATOM 788 N N . SER A 1 96 ? -13.239 11.779 35.469 1.00 88.12 96 SER A N 1
ATOM 789 C CA . SER A 1 96 ? -14.280 11.417 36.439 1.00 88.12 96 SER A CA 1
ATOM 790 C C . 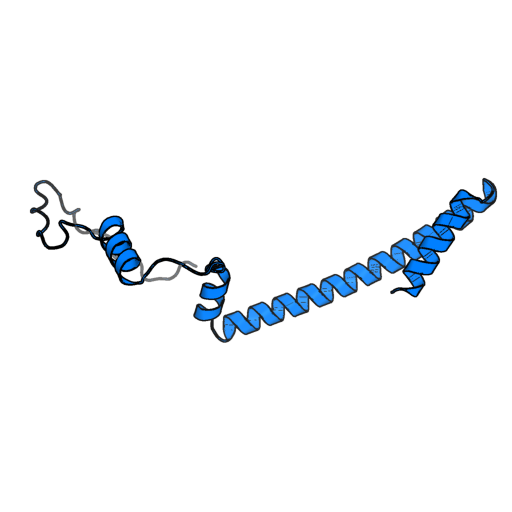SER A 1 96 ? -15.370 12.467 36.442 1.00 88.12 96 SER A C 1
ATOM 792 O O . SER A 1 96 ? -15.104 13.666 36.464 1.00 88.12 96 SER A O 1
ATOM 794 N N . ASP A 1 97 ? -16.601 11.985 36.484 1.00 87.25 97 ASP A N 1
ATOM 795 C CA . ASP A 1 97 ? -17.758 12.806 36.776 1.00 87.25 97 ASP A CA 1
ATOM 796 C C . ASP A 1 97 ? -17.886 12.967 38.308 1.00 87.25 97 ASP A C 1
ATOM 798 O O . ASP A 1 97 ? -18.068 11.961 39.006 1.00 87.25 97 ASP A O 1
ATOM 802 N N . PRO A 1 98 ? -17.759 14.192 38.858 1.00 83.31 98 PRO A N 1
ATOM 803 C CA . PRO A 1 98 ? -17.859 14.437 40.295 1.00 83.31 98 PRO A CA 1
ATOM 804 C C . PRO A 1 98 ? -19.266 14.197 40.856 1.00 83.31 98 PRO A C 1
ATOM 806 O O . PRO A 1 98 ? -19.401 14.000 42.061 1.00 83.31 98 PRO A O 1
ATOM 809 N N . ILE A 1 99 ? -20.302 14.198 40.012 1.00 86.19 99 ILE A N 1
ATOM 810 C CA . ILE A 1 99 ? -21.700 14.007 40.419 1.00 86.19 99 ILE A CA 1
ATOM 811 C C . ILE A 1 99 ? -22.236 12.622 40.038 1.00 86.19 99 ILE A C 1
ATOM 813 O O . ILE A 1 99 ? -23.430 12.371 40.148 1.00 86.19 99 ILE A O 1
ATOM 817 N N . ARG A 1 100 ? -21.351 11.687 39.665 1.00 83.88 100 ARG A N 1
ATOM 818 C CA . ARG A 1 100 ? -21.710 10.324 39.241 1.00 83.88 100 ARG A CA 1
ATOM 819 C C . ARG A 1 100 ? -22.568 9.555 40.250 1.00 83.88 100 ARG A C 1
ATOM 821 O O . ARG A 1 100 ? -23.381 8.730 39.846 1.00 83.88 100 ARG A O 1
ATOM 828 N N . GLU A 1 101 ? -22.331 9.760 41.545 1.00 86.75 101 GLU A N 1
ATOM 829 C CA . GLU A 1 101 ? -23.072 9.076 42.616 1.00 86.75 101 GLU A CA 1
ATOM 830 C C . GLU A 1 101 ? -24.345 9.813 43.037 1.00 86.75 101 GLU A C 1
ATOM 832 O O . GLU A 1 101 ? -25.126 9.281 43.823 1.00 86.75 101 GLU A O 1
ATOM 837 N N . ILE A 1 102 ? -24.579 11.017 42.510 1.00 87.75 102 ILE A N 1
ATOM 838 C CA . ILE A 1 102 ? -25.811 11.756 42.756 1.00 87.75 102 ILE A CA 1
ATOM 839 C C . ILE A 1 102 ? -26.865 11.203 41.793 1.00 87.75 102 ILE A C 1
ATOM 841 O O . ILE A 1 102 ? -26.667 11.256 40.575 1.00 87.75 102 ILE A O 1
ATOM 845 N N . PRO A 1 103 ? -27.979 10.653 42.306 1.0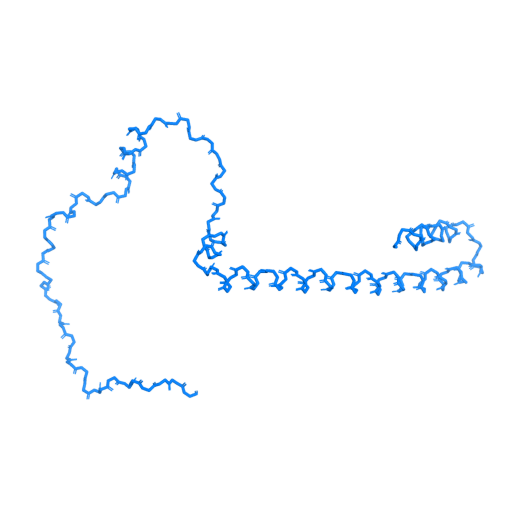0 86.25 103 PRO A N 1
ATOM 846 C CA . PRO A 1 103 ? -29.081 10.238 41.457 1.00 86.25 103 PRO A CA 1
ATOM 847 C C . PRO A 1 103 ? -29.551 11.421 40.611 1.00 86.25 103 PRO A C 1
ATOM 849 O O . PRO A 1 103 ? -29.740 12.520 41.130 1.00 86.25 103 PRO A O 1
ATOM 852 N N . LEU A 1 104 ? -29.732 11.193 39.309 1.00 82.44 104 LEU A N 1
ATOM 853 C CA . LEU A 1 104 ? -30.341 12.190 38.433 1.00 82.44 104 LEU A CA 1
ATOM 854 C C . LEU A 1 104 ? -31.723 12.550 38.982 1.00 82.44 104 LEU A C 1
ATOM 856 O O . LEU A 1 104 ? -32.472 11.660 39.391 1.00 82.44 104 LEU A O 1
ATOM 860 N N . GLU A 1 105 ? -32.057 13.841 38.983 1.00 81.56 105 GLU A N 1
ATOM 861 C CA . GLU A 1 105 ? -33.398 14.263 39.376 1.00 81.56 105 GLU A CA 1
ATOM 862 C C . GLU A 1 105 ? -34.449 13.642 38.453 1.00 81.56 105 GLU A C 1
ATOM 864 O O . GLU A 1 105 ? -34.199 13.395 37.266 1.00 81.56 105 GLU A O 1
ATOM 869 N N . GLU A 1 106 ? -35.639 13.386 39.004 1.00 79.12 106 GLU A N 1
ATOM 870 C CA . GLU A 1 106 ? -36.775 12.958 38.199 1.00 79.12 106 GLU A CA 1
ATOM 871 C C . GLU A 1 106 ? -36.991 13.971 37.078 1.00 79.12 106 GLU A C 1
ATOM 873 O O . GLU A 1 106 ? -37.152 15.171 37.305 1.00 79.12 106 GLU A O 1
ATOM 878 N N . THR A 1 107 ? -36.976 13.477 35.842 1.00 77.12 107 THR A N 1
ATOM 879 C CA . THR A 1 107 ? -37.153 14.286 34.641 1.00 77.12 107 THR A CA 1
ATOM 880 C C . THR A 1 107 ? -38.598 14.775 34.554 1.00 77.12 107 THR A C 1
ATOM 882 O O . THR A 1 107 ? -39.423 14.227 33.817 1.00 77.12 107 THR A O 1
ATOM 885 N N . THR A 1 108 ? -38.926 15.791 35.344 1.00 75.56 108 THR A N 1
ATOM 886 C CA . THR A 1 108 ? -40.234 16.436 35.350 1.00 75.56 108 THR A CA 1
ATOM 887 C C . THR A 1 108 ? -40.460 17.102 33.990 1.00 75.56 108 THR A C 1
ATOM 889 O O . THR A 1 108 ? -39.654 17.895 33.513 1.00 75.56 108 THR A O 1
ATOM 892 N N . GLY A 1 109 ? -41.537 16.713 33.303 1.00 73.38 109 GLY A N 1
ATOM 893 C CA . GLY A 1 109 ? -41.884 17.236 31.976 1.00 73.38 109 GLY A CA 1
ATOM 894 C C . GLY A 1 109 ? -41.399 1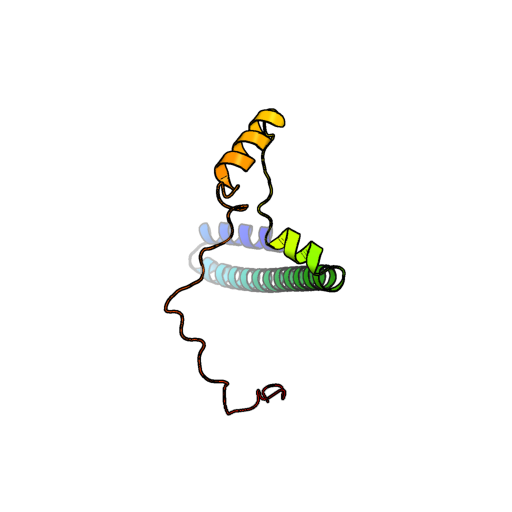6.413 30.776 1.00 73.38 109 GLY A C 1
ATOM 895 O O . GLY A 1 109 ? -41.759 16.753 29.648 1.00 73.38 109 GLY A O 1
ATOM 896 N N . LEU A 1 110 ? -40.659 15.310 30.968 1.00 76.50 110 LEU A N 1
ATOM 897 C CA . LEU A 1 110 ? -40.450 14.352 29.878 1.00 76.50 110 LEU A CA 1
ATOM 898 C C . LEU A 1 110 ? -41.733 13.554 29.635 1.00 76.50 110 LEU A C 1
ATOM 900 O O . LEU A 1 110 ? -42.137 12.711 30.433 1.00 76.50 110 LEU A O 1
ATOM 904 N N . VAL A 1 111 ? -42.366 13.810 28.494 1.00 81.94 111 VAL A N 1
ATOM 905 C CA . VAL A 1 111 ? -43.468 12.991 27.997 1.00 81.94 111 VAL A CA 1
ATOM 906 C C . VAL A 1 111 ? -42.860 11.776 27.310 1.00 81.94 111 VAL A C 1
ATOM 908 O O . VAL A 1 111 ? -42.242 11.902 26.252 1.00 81.94 111 VAL A O 1
ATOM 911 N N . TRP A 1 112 ? -43.030 10.593 27.904 1.00 78.69 112 TRP A N 1
ATOM 912 C CA . TRP A 1 112 ? -42.755 9.356 27.180 1.00 78.69 112 TRP A CA 1
ATOM 913 C C . TRP A 1 112 ? -43.652 9.314 25.937 1.00 78.69 112 TRP A C 1
ATOM 915 O O . TRP A 1 112 ? -44.866 9.503 26.066 1.00 78.69 112 TRP A O 1
ATOM 925 N N . PRO A 1 113 ? -43.093 9.105 24.732 1.00 82.62 113 PRO A N 1
ATOM 926 C CA . PRO A 1 113 ? -43.908 9.005 23.533 1.00 82.62 113 PRO A CA 1
ATOM 927 C C . PRO A 1 113 ? -44.919 7.867 23.685 1.00 82.62 113 PRO A C 1
ATOM 929 O O . PRO A 1 113 ? -44.627 6.833 24.290 1.00 82.62 113 PRO A O 1
ATOM 932 N N . ALA A 1 114 ? -46.112 8.057 23.116 1.00 84.38 114 ALA A N 1
ATOM 933 C CA . ALA A 1 114 ? -47.103 6.993 23.039 1.00 84.38 114 ALA A CA 1
ATOM 934 C C . ALA A 1 114 ? -46.478 5.750 22.386 1.00 84.38 114 ALA A C 1
ATOM 936 O O . ALA A 1 114 ? -45.687 5.869 21.445 1.00 84.38 114 ALA A O 1
ATOM 937 N N . ALA A 1 115 ? -46.830 4.564 22.891 1.00 80.75 115 ALA A N 1
ATOM 938 C CA . ALA A 1 115 ? -46.336 3.310 22.340 1.00 80.75 115 ALA A CA 1
ATOM 939 C C . ALA A 1 115 ? -46.575 3.283 20.823 1.00 80.75 115 ALA A C 1
ATOM 941 O O . ALA A 1 115 ? -47.684 3.551 20.354 1.00 80.75 115 ALA A O 1
ATOM 942 N N . LEU A 1 116 ? -45.524 2.984 20.057 1.00 80.25 116 LEU A N 1
ATOM 943 C CA . LEU A 1 116 ? -45.623 2.895 18.605 1.00 80.25 116 LEU A CA 1
ATOM 944 C C . LEU A 1 116 ? -46.681 1.839 18.253 1.00 80.25 116 LEU A C 1
ATOM 946 O O . LEU A 1 116 ? -46.528 0.665 18.579 1.00 80.25 116 LEU A O 1
ATOM 950 N N . GLY A 1 117 ? -47.752 2.253 17.571 1.00 81.94 117 GLY A N 1
ATOM 951 C CA . GLY A 1 117 ? -48.817 1.343 17.123 1.00 81.94 117 GLY A CA 1
ATOM 952 C C . GLY A 1 117 ? -48.376 0.377 16.016 1.00 81.94 117 GLY A C 1
ATOM 953 O O . GLY A 1 117 ? -49.115 -0.533 15.647 1.00 81.94 117 GLY A O 1
ATOM 954 N N . ILE A 1 118 ? -47.169 0.567 15.481 1.00 84.50 118 ILE A N 1
ATOM 955 C CA . ILE A 1 118 ? -46.586 -0.248 14.420 1.00 84.50 118 ILE A CA 1
ATOM 956 C C . ILE A 1 118 ? -45.588 -1.208 15.064 1.00 84.50 118 ILE A C 1
ATOM 958 O O . ILE A 1 118 ? -44.634 -0.781 15.716 1.00 84.50 118 ILE A O 1
ATOM 962 N N . LYS A 1 119 ? -45.797 -2.516 14.877 1.00 85.19 119 LYS A N 1
ATOM 963 C CA . LYS A 1 119 ? -44.824 -3.525 15.310 1.00 85.19 119 LYS A CA 1
ATOM 964 C C . LYS A 1 119 ? -43.543 -3.378 14.491 1.00 85.19 119 LYS A C 1
ATOM 966 O O . LYS A 1 119 ? -43.605 -3.261 13.271 1.00 85.19 119 LYS A O 1
ATOM 971 N N . PHE A 1 120 ? -42.400 -3.403 15.172 1.00 82.62 120 PHE A N 1
ATOM 972 C CA . PHE A 1 120 ? -41.086 -3.378 14.536 1.00 82.62 120 PHE A CA 1
ATOM 973 C C . PHE A 1 120 ? -40.962 -4.530 13.528 1.00 82.62 120 PHE A C 1
ATOM 975 O O . PHE A 1 120 ? -41.188 -5.691 13.885 1.00 82.62 120 PHE A O 1
ATOM 982 N N . ASP A 1 121 ? -40.626 -4.209 12.276 1.00 85.25 121 ASP A N 1
ATOM 983 C CA . ASP A 1 121 ? -40.395 -5.226 11.256 1.00 85.25 121 ASP A CA 1
ATOM 984 C C . ASP A 1 121 ? -39.033 -5.879 11.504 1.00 85.25 121 ASP A C 1
ATOM 986 O O . ASP A 1 121 ? -37.982 -5.254 11.393 1.00 85.25 121 ASP A O 1
ATOM 990 N N . SER A 1 122 ? -39.069 -7.149 11.896 1.00 87.88 122 SER A N 1
ATOM 991 C CA . SER A 1 122 ? -37.882 -7.959 12.180 1.00 87.88 122 SER A CA 1
ATOM 992 C C . SER A 1 122 ? -37.292 -8.595 10.922 1.00 87.88 122 SER A C 1
ATOM 994 O O . SER A 1 122 ? -36.312 -9.339 11.006 1.00 87.88 122 SER A O 1
ATOM 996 N N . LYS A 1 123 ? -37.870 -8.327 9.748 1.00 86.69 123 LYS A N 1
ATOM 997 C CA . LYS A 1 123 ? -37.346 -8.835 8.485 1.00 86.69 123 LYS A CA 1
ATOM 998 C C . LYS A 1 123 ? -36.108 -8.037 8.065 1.00 86.69 123 LYS A C 1
ATOM 1000 O O . LYS A 1 123 ? -36.112 -6.808 8.140 1.00 86.69 123 LYS A O 1
ATOM 1005 N N . PRO A 1 124 ? -35.045 -8.711 7.601 1.00 80.88 124 PRO A N 1
ATOM 1006 C CA . PRO A 1 124 ? -33.899 -8.021 7.031 1.00 80.88 124 PRO A CA 1
ATOM 1007 C C . PRO A 1 124 ? -34.303 -7.301 5.729 1.00 80.88 124 PRO A C 1
ATOM 1009 O O . PRO A 1 124 ? -35.164 -7.803 5.000 1.00 80.88 124 PRO A O 1
ATOM 1012 N N . PRO A 1 125 ? -33.690 -6.145 5.417 1.00 78.12 125 PRO A N 1
ATOM 1013 C CA . PRO A 1 125 ? -33.924 -5.456 4.152 1.00 78.12 125 PRO A CA 1
ATOM 1014 C C . PRO A 1 125 ? -33.515 -6.354 2.975 1.00 78.12 125 PRO A C 1
ATOM 1016 O O . PRO A 1 125 ? -32.479 -7.020 3.036 1.00 78.12 125 PRO A O 1
ATOM 1019 N N . SER A 1 126 ? -34.365 -6.395 1.943 1.00 66.50 126 SER A N 1
ATOM 1020 C CA . SER A 1 126 ? -34.117 -7.113 0.681 1.00 66.50 126 SER A CA 1
ATOM 1021 C C . SER A 1 126 ? -33.156 -6.370 -0.237 1.00 66.50 126 SER A C 1
ATOM 1023 O O . SER A 1 126 ? -33.152 -5.119 -0.193 1.00 66.50 126 SER A O 1
#

pLDDT: mean 88.56, std 7.47, range [66.5, 98.0]

Organism: NCBI:txid259542

Sequence (126 aa):
MDTLLKQKRKLKKQIKTACSEETNGLLVIWRQLKARHSALSRAESARKKHSQKRKKQECFIGDPFQFARQLFQQPKSGTLIVDREELETHLKKTYSDPIREIPLEETTGLVWPAALGIKFDSKPPS